Protein AF-A0A9C7UZF2-F1 (afdb_monomer_lite)

Radius of gyration: 16.46 Å; chains: 1; bounding box: 31×42×36 Å

Structure (mmCIF, N/CA/C/O backbone):
data_AF-A0A9C7UZF2-F1
#
_entry.id   AF-A0A9C7UZF2-F1
#
loop_
_atom_site.group_PDB
_atom_site.id
_atom_site.type_symbol
_atom_site.label_atom_id
_atom_site.label_alt_id
_atom_site.label_comp_id
_atom_site.label_asym_id
_atom_site.label_entity_id
_atom_site.label_seq_id
_atom_site.pdbx_PDB_ins_code
_atom_site.Cartn_x
_atom_site.Cartn_y
_atom_site.Cartn_z
_atom_site.occupancy
_atom_site.B_iso_or_equiv
_atom_site.auth_seq_id
_atom_site.auth_comp_id
_atom_site.auth_asym_id
_atom_site.auth_atom_id
_atom_site.pdbx_PDB_model_num
ATOM 1 N N . VAL A 1 1 ? 6.443 -2.832 3.159 1.00 84.19 1 VAL A N 1
ATOM 2 C CA . VAL A 1 1 ? 5.080 -2.653 3.712 1.00 84.19 1 VAL A CA 1
ATOM 3 C C . VAL A 1 1 ? 4.769 -1.166 3.789 1.00 84.19 1 VAL A C 1
ATOM 5 O O . VAL A 1 1 ? 5.526 -0.418 4.398 1.00 84.19 1 VAL A O 1
ATOM 8 N N . PHE A 1 2 ? 3.683 -0.724 3.156 1.00 95.69 2 PHE A N 1
ATOM 9 C CA . PHE A 1 2 ? 3.236 0.673 3.210 1.00 95.69 2 PHE A CA 1
ATOM 10 C C . PHE A 1 2 ? 2.207 0.882 4.333 1.00 95.69 2 PHE A C 1
ATOM 12 O O . PHE A 1 2 ? 1.494 -0.051 4.691 1.00 95.69 2 PHE A O 1
ATOM 19 N N . SER A 1 3 ? 2.129 2.067 4.945 1.00 96.38 3 SER A N 1
ATOM 20 C CA . SER A 1 3 ? 2.844 3.315 4.608 1.00 96.38 3 SER A CA 1
ATOM 21 C C . SER A 1 3 ? 4.283 3.424 5.127 1.00 96.38 3 SER A C 1
ATOM 23 O O . SER A 1 3 ? 4.998 4.320 4.699 1.00 96.38 3 SER A O 1
ATOM 25 N N . THR A 1 4 ? 4.751 2.519 5.991 1.00 97.44 4 THR A N 1
ATOM 26 C CA . THR A 1 4 ? 6.077 2.615 6.635 1.00 97.44 4 THR A CA 1
ATOM 27 C C . THR A 1 4 ? 7.221 2.835 5.645 1.00 97.44 4 THR A C 1
ATOM 29 O O . THR A 1 4 ? 7.992 3.778 5.810 1.00 97.44 4 THR A O 1
ATOM 32 N N . ASP A 1 5 ? 7.294 2.036 4.578 1.00 95.69 5 ASP A N 1
ATOM 33 C CA . ASP A 1 5 ? 8.393 2.145 3.611 1.00 95.69 5 ASP A CA 1
ATOM 34 C C . ASP A 1 5 ? 8.250 3.325 2.637 1.00 95.69 5 ASP A C 1
ATOM 36 O O . ASP A 1 5 ? 9.203 3.654 1.934 1.00 95.69 5 ASP A O 1
ATOM 40 N N . LEU A 1 6 ? 7.121 4.046 2.639 1.00 96.31 6 LEU A N 1
ATOM 41 C CA . LEU A 1 6 ? 7.058 5.347 1.963 1.00 96.31 6 LEU A CA 1
ATOM 42 C C . LEU A 1 6 ? 8.006 6.357 2.624 1.00 96.31 6 LEU A C 1
ATOM 44 O O . LEU A 1 6 ? 8.521 7.247 1.957 1.00 96.31 6 LEU A O 1
ATOM 48 N N . HIS A 1 7 ? 8.310 6.176 3.911 1.00 96.06 7 HIS A N 1
ATOM 49 C CA . HIS A 1 7 ? 9.218 7.035 4.671 1.00 96.06 7 HIS A CA 1
ATOM 50 C C . HIS A 1 7 ? 10.691 6.595 4.605 1.00 96.06 7 HIS A C 1
ATOM 52 O O . HIS A 1 7 ? 11.536 7.185 5.276 1.00 96.06 7 HIS A O 1
ATOM 58 N N . SER A 1 8 ? 11.013 5.573 3.807 1.00 95.44 8 SER A N 1
ATOM 59 C CA . SER A 1 8 ? 12.387 5.116 3.564 1.00 95.44 8 SER A CA 1
ATOM 60 C C . SER A 1 8 ? 12.693 5.005 2.067 1.00 95.44 8 SER A C 1
ATOM 62 O O . SER A 1 8 ? 13.672 5.575 1.592 1.00 95.44 8 SER A O 1
ATOM 64 N N . LEU A 1 9 ? 11.833 4.320 1.313 1.00 95.06 9 LEU A N 1
ATOM 65 C CA . LEU A 1 9 ? 11.976 4.053 -0.119 1.00 95.06 9 LEU A CA 1
ATOM 66 C C . LEU A 1 9 ? 11.108 4.959 -0.999 1.00 95.06 9 LEU A C 1
ATOM 68 O O . LEU A 1 9 ? 11.391 5.075 -2.190 1.00 95.06 9 LEU A O 1
ATOM 72 N N . GLY A 1 10 ? 10.088 5.620 -0.441 1.00 93.56 10 GLY A N 1
ATOM 73 C CA . GLY A 1 10 ? 9.112 6.398 -1.217 1.00 93.56 10 GLY A CA 1
ATOM 74 C C . GLY A 1 10 ? 9.746 7.437 -2.145 1.00 93.56 10 GLY A C 1
ATOM 75 O O . GLY A 1 10 ? 9.381 7.516 -3.312 1.00 93.56 10 GLY A O 1
ATOM 76 N N . GLN A 1 11 ? 10.777 8.153 -1.684 1.00 94.38 11 GLN A N 1
ATOM 77 C CA . GLN A 1 11 ? 11.486 9.138 -2.512 1.00 94.38 11 GLN A CA 1
ATOM 78 C C . GLN A 1 11 ? 12.184 8.507 -3.728 1.00 94.38 11 GLN A C 1
ATOM 80 O O . GLN A 1 11 ? 12.214 9.098 -4.808 1.00 94.38 11 GLN A O 1
ATOM 85 N N . PHE A 1 12 ? 12.750 7.308 -3.565 1.00 95.06 12 PHE A N 1
ATOM 86 C CA . PHE A 1 12 ? 13.399 6.596 -4.664 1.00 95.06 12 PHE A CA 1
ATOM 87 C C . PHE A 1 12 ? 12.375 6.071 -5.672 1.00 95.06 12 PHE A C 1
ATOM 89 O O . PHE A 1 12 ? 12.630 6.111 -6.872 1.00 95.06 12 PHE A O 1
ATOM 96 N N . ILE A 1 13 ? 11.209 5.624 -5.203 1.00 94.62 13 ILE A N 1
ATOM 97 C CA . ILE A 1 13 ? 10.122 5.189 -6.084 1.00 94.62 13 ILE A CA 1
ATOM 98 C C . ILE A 1 13 ? 9.569 6.381 -6.874 1.00 94.62 13 ILE A C 1
ATOM 100 O O . ILE A 1 13 ? 9.483 6.309 -8.097 1.00 94.62 13 ILE A O 1
ATOM 104 N N . GLN A 1 14 ? 9.298 7.504 -6.204 1.00 92.31 14 GLN A N 1
ATOM 105 C CA . GLN A 1 14 ? 8.704 8.683 -6.833 1.00 92.31 14 GLN A CA 1
ATOM 106 C C . GLN A 1 14 ? 9.639 9.353 -7.849 1.00 92.31 14 GLN A C 1
ATOM 108 O O . GLN A 1 14 ? 9.225 9.613 -8.975 1.00 92.31 14 GLN A O 1
ATOM 113 N N . ASP A 1 15 ? 10.913 9.589 -7.512 1.00 93.38 15 ASP A N 1
ATOM 114 C CA . ASP A 1 15 ? 11.822 10.447 -8.306 1.00 93.38 15 ASP A CA 1
ATOM 115 C C . ASP A 1 15 ? 13.162 9.785 -8.678 1.00 93.38 15 ASP A C 1
ATOM 117 O O . ASP A 1 15 ? 14.017 10.409 -9.306 1.00 93.38 15 ASP A O 1
ATOM 121 N N . GLY A 1 16 ? 13.370 8.519 -8.311 1.00 93.31 16 GLY A N 1
ATOM 122 C CA . GLY A 1 16 ? 14.561 7.757 -8.689 1.00 93.31 16 GLY A CA 1
ATOM 123 C C . GLY A 1 16 ? 14.529 7.226 -10.126 1.00 93.31 16 GLY A C 1
ATOM 124 O O . GLY A 1 16 ? 13.706 7.600 -10.963 1.00 93.31 16 GLY A O 1
ATOM 125 N N . SER A 1 17 ? 15.443 6.308 -10.438 1.00 93.69 17 SER A N 1
ATOM 126 C CA . SER A 1 17 ? 15.538 5.706 -11.773 1.00 93.69 17 SER A CA 1
ATOM 127 C C . SER A 1 17 ? 14.250 4.966 -12.162 1.00 93.69 17 SER A C 1
ATOM 129 O O . SER A 1 17 ? 13.745 4.144 -11.399 1.00 93.69 17 SER A O 1
ATOM 131 N N . ARG A 1 18 ? 13.750 5.196 -13.385 1.00 94.56 18 ARG A N 1
ATOM 132 C CA . ARG A 1 18 ? 12.509 4.597 -13.925 1.00 94.56 18 ARG A CA 1
ATOM 133 C C . ARG A 1 18 ? 12.710 3.157 -14.401 1.00 94.56 18 ARG A C 1
ATOM 135 O O . ARG A 1 18 ? 12.582 2.845 -15.580 1.00 94.56 18 ARG A O 1
ATOM 142 N N . VAL A 1 19 ? 13.098 2.295 -13.468 1.00 94.88 19 VAL A N 1
ATOM 143 C CA . VAL A 1 19 ? 13.436 0.879 -13.704 1.00 94.88 19 VAL A CA 1
ATOM 144 C C . VAL A 1 19 ? 12.601 -0.077 -12.849 1.00 94.88 19 VAL A C 1
ATOM 146 O O . VAL A 1 19 ? 12.895 -1.267 -12.787 1.00 94.88 19 VAL A O 1
ATOM 149 N N . MET A 1 20 ? 11.582 0.443 -12.165 1.00 95.12 20 MET A N 1
ATOM 150 C CA . MET A 1 20 ? 10.727 -0.302 -11.243 1.00 95.12 20 MET A CA 1
ATOM 151 C C . MET A 1 20 ? 9.276 -0.290 -11.718 1.00 95.12 20 MET A C 1
ATOM 153 O O . MET A 1 20 ? 8.855 0.606 -12.446 1.00 95.12 20 MET A O 1
ATOM 157 N N . PHE A 1 21 ? 8.518 -1.273 -11.248 1.00 97.38 21 PHE A N 1
ATOM 158 C CA . PHE A 1 21 ? 7.061 -1.289 -11.250 1.00 97.38 21 PHE A CA 1
ATOM 159 C C . PHE A 1 21 ? 6.592 -1.802 -9.885 1.00 97.38 21 PHE A C 1
ATOM 161 O O . PHE A 1 21 ? 7.352 -2.461 -9.172 1.00 97.38 21 PHE A O 1
ATOM 168 N N . GLU A 1 22 ? 5.348 -1.515 -9.527 1.00 98.12 22 GLU A N 1
ATOM 169 C CA . GLU A 1 22 ? 4.753 -1.929 -8.261 1.00 98.12 22 GLU A CA 1
ATOM 170 C C . GLU A 1 22 ? 3.598 -2.897 -8.508 1.00 98.12 22 GLU A C 1
ATOM 172 O O . GLU A 1 22 ? 2.759 -2.692 -9.383 1.00 98.12 22 GLU A O 1
ATOM 177 N N . THR A 1 23 ? 3.546 -3.970 -7.721 1.00 97.88 23 THR A N 1
ATOM 178 C CA . THR A 1 23 ? 2.348 -4.802 -7.574 1.00 97.88 23 THR A CA 1
ATOM 179 C C . THR A 1 23 ? 1.871 -4.675 -6.137 1.00 97.88 23 THR A C 1
ATOM 181 O O . THR A 1 23 ? 2.535 -5.146 -5.214 1.00 97.88 23 THR A O 1
ATOM 184 N N . VAL A 1 24 ? 0.744 -4.001 -5.937 1.00 97.69 24 VAL A N 1
ATOM 185 C CA . VAL A 1 24 ? 0.182 -3.730 -4.615 1.00 97.69 24 VAL A CA 1
ATOM 186 C C . VAL A 1 24 ? -0.856 -4.792 -4.282 1.00 97.69 24 VAL A C 1
ATOM 188 O O . VAL A 1 24 ? -1.832 -4.959 -5.009 1.00 97.69 24 VAL A O 1
ATOM 191 N N . MET A 1 25 ? -0.673 -5.484 -3.157 1.00 97.19 25 MET A N 1
ATOM 192 C CA . MET A 1 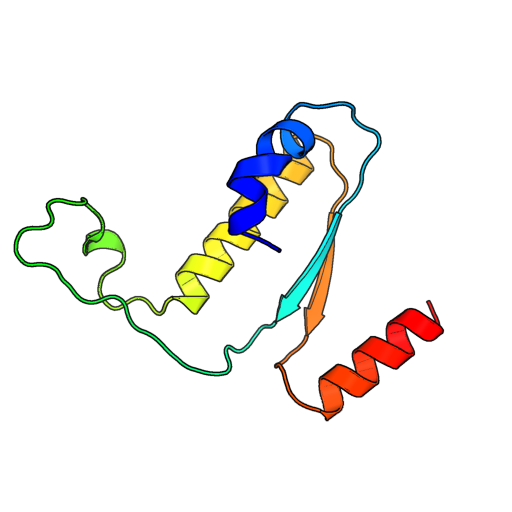25 ? -1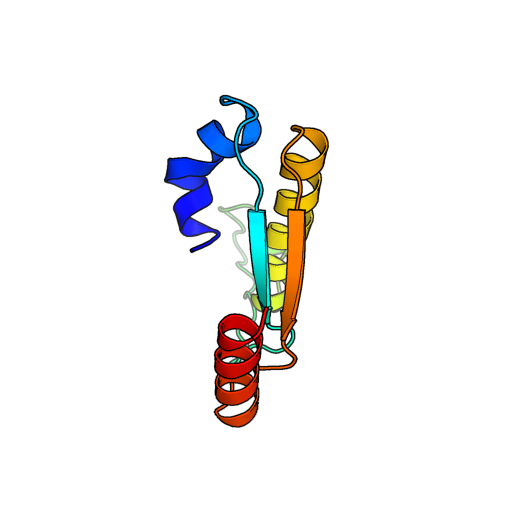.729 -6.307 -2.568 1.00 97.19 25 MET A CA 1
ATOM 193 C C . MET A 1 25 ? -2.595 -5.453 -1.649 1.00 97.19 25 MET A C 1
ATOM 195 O O . MET A 1 25 ? -2.119 -4.949 -0.631 1.00 97.19 25 MET A O 1
ATOM 199 N N . GLN A 1 26 ? -3.867 -5.309 -2.003 1.00 96.94 26 GLN A N 1
ATOM 200 C CA . GLN A 1 26 ? -4.822 -4.480 -1.286 1.00 96.94 26 GLN A CA 1
ATOM 201 C C . GLN A 1 26 ? -5.940 -5.346 -0.709 1.00 96.94 26 GLN A C 1
ATOM 203 O O . GLN A 1 26 ? -6.679 -5.987 -1.445 1.00 96.94 26 GLN A O 1
ATOM 208 N N . PHE A 1 27 ? -6.116 -5.316 0.609 1.00 95.94 27 PHE A N 1
ATOM 209 C CA . PHE A 1 27 ? -7.231 -5.996 1.271 1.00 95.94 27 PHE A CA 1
ATOM 210 C C . PHE A 1 27 ? -8.418 -5.035 1.403 1.00 95.94 27 PHE A C 1
ATOM 212 O O . PHE A 1 27 ? -8.243 -3.899 1.855 1.00 95.94 27 PHE A O 1
ATOM 219 N N . ALA A 1 28 ? -9.615 -5.456 0.991 1.00 94.06 28 ALA A N 1
ATOM 220 C CA . ALA A 1 28 ? -10.799 -4.596 0.999 1.00 94.06 28 ALA A CA 1
ATOM 221 C C . ALA A 1 28 ? -11.368 -4.412 2.416 1.00 94.06 28 ALA A C 1
ATOM 223 O O . ALA A 1 28 ? -11.720 -3.296 2.800 1.00 94.06 28 ALA A O 1
ATOM 224 N N . LYS A 1 29 ? -11.410 -5.483 3.219 1.00 95.38 29 LYS A N 1
ATOM 225 C CA . LYS A 1 29 ? -11.959 -5.457 4.580 1.00 95.38 29 LYS A CA 1
ATOM 226 C C . LYS A 1 29 ? -10.869 -5.564 5.655 1.00 95.38 29 LYS A C 1
ATOM 228 O O . LYS A 1 29 ? -10.074 -6.508 5.628 1.00 95.38 29 LYS A O 1
ATOM 233 N N . PRO A 1 30 ? -10.838 -4.651 6.646 1.00 95.06 30 PRO A N 1
ATOM 234 C CA . PRO A 1 30 ? -9.937 -4.780 7.783 1.00 95.06 30 PRO A CA 1
ATOM 235 C C . PRO A 1 30 ? -10.418 -5.884 8.737 1.00 95.06 30 PRO A C 1
ATOM 237 O O . PRO A 1 30 ? -11.616 -6.084 8.924 1.00 95.06 30 PRO A O 1
ATOM 240 N N . GLN A 1 31 ? -9.490 -6.561 9.418 1.00 94.31 31 GLN A N 1
ATOM 241 C CA . GLN A 1 31 ? -9.849 -7.559 10.439 1.00 94.31 31 GLN A CA 1
ATOM 242 C C . GLN A 1 31 ? -10.473 -6.933 11.696 1.00 94.31 31 GLN A C 1
ATOM 244 O O . GLN A 1 31 ? -11.203 -7.599 12.429 1.00 94.31 31 GLN A O 1
ATOM 249 N N . LYS A 1 32 ? -10.161 -5.661 11.972 1.00 95.25 32 LYS A N 1
ATOM 250 C CA . LYS A 1 32 ? -10.696 -4.892 13.098 1.00 95.25 32 LYS A CA 1
ATOM 251 C C . LYS A 1 32 ? -10.939 -3.457 12.673 1.00 95.25 32 LYS A C 1
ATOM 253 O O . LYS A 1 32 ? -10.118 -2.862 11.979 1.00 95.25 32 LYS A O 1
ATOM 258 N N . GLU A 1 33 ? -12.043 -2.902 13.142 1.00 96.00 33 GLU A N 1
ATOM 259 C CA . GLU A 1 33 ? -12.338 -1.488 12.974 1.00 96.00 33 GLU A CA 1
ATOM 260 C C . GLU A 1 33 ? -11.675 -0.665 14.075 1.00 96.00 33 GLU A C 1
ATOM 262 O O . GLU A 1 33 ? -11.647 -1.055 15.244 1.00 96.00 33 GLU A O 1
ATOM 267 N N . PHE A 1 34 ? -11.152 0.494 13.692 1.00 97.00 34 PHE A N 1
ATOM 268 C CA . PHE A 1 34 ? -10.624 1.479 14.621 1.00 97.00 34 PHE A CA 1
ATOM 269 C C . PHE A 1 34 ? -11.031 2.858 14.127 1.00 97.00 34 PHE A C 1
ATOM 271 O O . PHE A 1 34 ? -10.690 3.233 13.007 1.00 97.00 34 PHE A O 1
ATOM 278 N N . PHE A 1 35 ? -11.761 3.598 14.955 1.00 97.44 35 PHE A N 1
ATOM 279 C CA . PHE A 1 35 ? -12.260 4.926 14.622 1.00 97.44 35 PHE A CA 1
ATOM 280 C C . PHE A 1 35 ? -11.408 5.993 15.300 1.00 97.44 35 PHE A C 1
ATOM 282 O O . PHE A 1 35 ? -11.134 5.911 16.501 1.00 97.44 35 PHE A O 1
ATOM 289 N N . LEU A 1 36 ? -11.004 6.992 14.520 1.00 96.88 36 LEU A N 1
ATOM 290 C CA . LEU A 1 36 ? -10.309 8.167 15.025 1.00 96.88 36 LEU A CA 1
ATOM 291 C C . LEU A 1 36 ? -11.254 8.975 15.911 1.00 96.88 36 LEU A C 1
ATOM 293 O O . LEU A 1 36 ? -12.403 9.235 15.549 1.00 96.88 36 LEU A O 1
ATOM 297 N N . LYS A 1 37 ? -10.771 9.333 17.099 1.00 96.19 37 LYS A N 1
ATOM 298 C CA . LYS A 1 37 ? -11.530 10.121 18.068 1.00 96.19 37 LYS A CA 1
ATOM 299 C C . LYS A 1 37 ? -11.267 11.599 17.844 1.00 96.19 37 LYS A C 1
ATOM 301 O O . LYS A 1 37 ? -10.194 11.969 17.386 1.00 96.19 37 LYS A O 1
ATOM 306 N N . ASP A 1 38 ? -12.245 12.406 18.217 1.00 96.69 38 ASP A N 1
ATOM 307 C CA . ASP A 1 38 ? -12.088 13.852 18.254 1.00 96.69 38 ASP A CA 1
ATOM 308 C C . ASP A 1 38 ? -11.189 14.273 19.427 1.00 96.69 38 ASP A C 1
ATOM 310 O O . ASP A 1 38 ? -11.346 13.754 20.539 1.00 96.69 38 ASP A O 1
ATOM 314 N N . ASP A 1 39 ? -10.265 15.205 19.184 1.00 96.25 39 ASP A N 1
ATOM 315 C CA . ASP A 1 39 ? -9.511 15.901 20.229 1.00 96.25 39 ASP A CA 1
ATOM 316 C C . ASP A 1 39 ? -10.063 17.330 20.391 1.00 96.25 39 ASP A C 1
ATOM 318 O O . ASP A 1 39 ? -9.910 18.142 19.476 1.00 96.25 39 ASP A O 1
ATOM 322 N N . PRO A 1 40 ? -10.641 17.703 21.551 1.00 96.38 40 PRO A N 1
ATOM 323 C CA . PRO A 1 40 ? -11.174 19.049 21.776 1.00 96.38 40 PRO A CA 1
ATOM 324 C C . PRO A 1 40 ? -10.168 20.186 21.549 1.00 9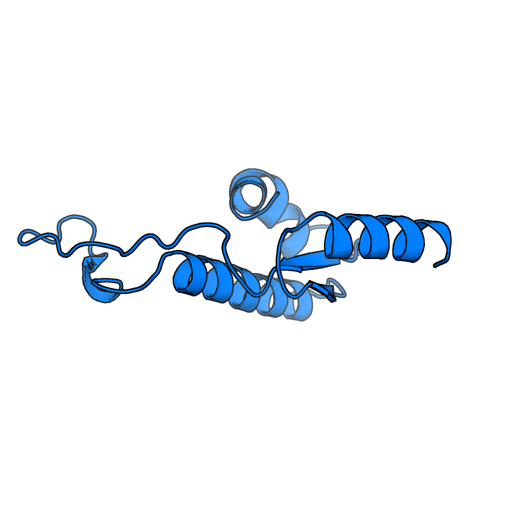6.38 40 PRO A C 1
ATOM 326 O O . PRO A 1 40 ? -10.571 21.321 21.300 1.00 96.38 40 PRO A O 1
ATOM 329 N N . THR A 1 41 ? -8.868 19.911 21.681 1.00 96.38 41 THR A N 1
ATOM 330 C CA . THR A 1 41 ? -7.800 20.903 21.512 1.00 96.38 41 THR A CA 1
ATOM 331 C C . THR A 1 41 ? -7.248 20.964 20.089 1.00 96.38 41 THR A C 1
ATOM 333 O O . THR A 1 41 ? -6.701 22.000 19.714 1.00 96.38 41 THR A O 1
ATOM 336 N N . ASN A 1 42 ? -7.423 19.896 19.298 1.00 95.56 42 ASN A N 1
ATOM 337 C CA . ASN A 1 42 ? -6.997 19.768 17.898 1.00 95.56 42 ASN A CA 1
ATOM 338 C C . ASN A 1 42 ? -5.570 20.292 17.628 1.00 95.56 42 ASN A C 1
ATOM 340 O O . ASN A 1 42 ? -5.326 20.967 16.626 1.00 95.56 42 ASN A O 1
ATOM 344 N N . VAL A 1 43 ? -4.627 20.037 18.543 1.00 96.50 43 VAL A N 1
ATOM 345 C CA . VAL A 1 43 ? -3.254 20.576 18.453 1.00 96.50 43 VAL A CA 1
ATOM 346 C C . VAL A 1 43 ? -2.500 20.006 17.247 1.00 96.50 43 VAL A C 1
ATOM 348 O O . VAL A 1 43 ? -1.634 20.677 16.688 1.00 96.50 43 VAL A O 1
ATOM 351 N N . ASP A 1 44 ? -2.840 18.788 16.827 1.00 95.00 44 ASP A N 1
ATOM 352 C CA . ASP A 1 44 ? -2.280 18.119 15.649 1.00 95.00 44 ASP A CA 1
ATOM 353 C C . ASP A 1 44 ? -2.963 18.519 14.327 1.00 95.00 44 ASP A C 1
ATOM 355 O O . ASP A 1 44 ? -2.439 18.232 13.249 1.00 95.00 44 ASP A O 1
ATOM 359 N N . GLY A 1 45 ? -4.111 19.202 14.394 1.00 96.31 45 GLY A N 1
ATOM 360 C CA . GLY A 1 45 ? -4.916 19.575 13.237 1.00 96.31 45 GLY A CA 1
ATOM 361 C C . GLY A 1 45 ? -5.634 18.405 12.557 1.00 96.31 45 GLY A C 1
ATOM 362 O O . GLY A 1 45 ? -6.096 18.579 11.430 1.00 96.31 45 GLY A O 1
ATOM 363 N N . LEU A 1 46 ? -5.731 17.227 13.185 1.00 97.25 46 LEU A N 1
ATOM 364 C CA . LEU A 1 46 ? -6.245 16.002 12.563 1.00 97.25 46 LEU A CA 1
ATOM 365 C C . LEU A 1 46 ? -7.752 15.771 12.748 1.00 97.25 46 LEU A C 1
ATOM 367 O O . LEU A 1 46 ? -8.277 14.811 12.181 1.00 97.25 46 LEU A O 1
ATOM 371 N N . ASN A 1 47 ? -8.489 16.656 13.431 1.00 97.25 47 ASN A N 1
ATOM 372 C CA . ASN A 1 47 ? -9.939 16.483 13.634 1.00 97.25 47 ASN A CA 1
ATOM 373 C C . ASN A 1 47 ? -10.770 16.434 12.334 1.00 97.25 47 ASN A C 1
ATOM 375 O O . ASN A 1 47 ? -11.922 16.007 12.353 1.00 97.25 47 ASN A O 1
ATOM 379 N N . PHE A 1 48 ? -10.224 16.809 11.172 1.00 96.31 48 PHE A N 1
ATOM 380 C CA . PHE A 1 48 ? -10.903 16.564 9.887 1.00 96.31 48 PHE A CA 1
ATOM 381 C C . PHE A 1 48 ? -11.064 15.063 9.568 1.00 96.31 48 PHE A C 1
ATOM 383 O O . PHE A 1 48 ? -11.857 14.697 8.699 1.00 96.31 48 PHE A O 1
ATOM 390 N N . LEU A 1 49 ? -10.329 14.197 10.273 1.00 97.06 49 LEU A N 1
ATOM 391 C CA . LEU A 1 49 ? -10.442 12.741 10.232 1.00 97.06 49 LEU A CA 1
ATOM 392 C C . LEU A 1 49 ? -11.292 12.174 11.384 1.00 97.06 49 LEU A C 1
ATOM 394 O O . LEU A 1 49 ? -11.454 10.956 11.467 1.00 97.06 49 LEU A O 1
ATOM 398 N N . SER A 1 50 ? -11.836 13.009 12.276 1.00 96.69 50 SER A N 1
ATOM 399 C CA . SER A 1 50 ? -12.655 12.563 13.409 1.00 96.69 50 SER A CA 1
ATOM 400 C C . SER A 1 50 ? -13.807 11.665 12.950 1.00 96.69 50 SER A C 1
ATOM 402 O O . SER A 1 50 ? -14.480 11.934 11.953 1.00 96.69 50 SER A O 1
ATOM 404 N N . ASN A 1 51 ? -14.057 10.593 13.703 1.00 95.69 51 ASN A N 1
ATOM 405 C CA . ASN A 1 51 ? -15.044 9.546 13.417 1.00 95.69 51 ASN A CA 1
ATOM 406 C C . ASN A 1 51 ? -14.805 8.759 12.117 1.00 95.69 51 ASN A C 1
ATOM 408 O O . ASN A 1 51 ? -15.643 7.934 11.753 1.00 95.69 51 ASN A O 1
ATOM 412 N N . GLN A 1 52 ? -13.673 8.953 11.432 1.00 97.44 52 GLN A N 1
ATOM 413 C CA . GLN A 1 52 ? -13.300 8.111 10.301 1.00 97.44 52 GLN A CA 1
ATOM 414 C C . GLN A 1 52 ? -12.634 6.825 10.779 1.00 97.44 52 GLN A C 1
ATOM 416 O O . GLN A 1 52 ? -11.837 6.810 11.721 1.00 97.44 52 GLN A O 1
ATOM 421 N N . ASN A 1 53 ? -12.950 5.725 10.101 1.00 97.50 53 ASN A N 1
ATOM 422 C CA . ASN A 1 53 ? -12.274 4.454 10.320 1.00 97.50 53 ASN A CA 1
ATOM 423 C C . ASN A 1 53 ? -10.854 4.520 9.730 1.00 97.50 53 ASN A C 1
ATOM 425 O O . ASN A 1 53 ? -10.662 4.978 8.604 1.00 97.50 53 ASN A O 1
ATOM 429 N N . MET A 1 54 ? -9.854 4.015 10.450 1.00 97.06 54 MET A N 1
ATOM 430 C CA . MET A 1 54 ? -8.459 4.001 9.994 1.00 97.06 54 MET A CA 1
ATOM 431 C C . MET A 1 54 ? -8.251 3.247 8.682 1.00 97.06 54 MET A C 1
ATOM 433 O O . MET A 1 54 ? -7.350 3.593 7.922 1.00 97.06 54 MET A O 1
ATOM 437 N N . SER A 1 55 ? -9.093 2.260 8.371 1.00 96.44 55 SER A N 1
ATOM 438 C CA . SER A 1 55 ? -9.069 1.593 7.063 1.00 96.44 55 SER A CA 1
ATOM 439 C C . SER A 1 55 ? -9.365 2.555 5.908 1.00 96.44 55 SER A C 1
ATOM 441 O O . SER A 1 55 ? -8.754 2.426 4.851 1.00 96.44 55 SER A O 1
ATOM 443 N N . VAL A 1 56 ? -10.217 3.565 6.118 1.00 96.56 56 VAL A N 1
ATOM 444 C CA . VAL A 1 56 ? -10.508 4.615 5.129 1.00 96.56 56 VAL A CA 1
ATOM 445 C C . VAL A 1 56 ? -9.294 5.517 4.941 1.00 96.56 56 VAL A C 1
ATOM 447 O O . VAL A 1 56 ? -8.911 5.792 3.807 1.00 96.56 56 VAL A O 1
ATOM 450 N N . VAL A 1 57 ? -8.643 5.926 6.035 1.00 97.50 57 VAL A N 1
ATOM 451 C CA . VAL A 1 57 ? -7.408 6.728 5.978 1.00 97.50 57 VAL A CA 1
ATOM 452 C C . VAL A 1 57 ? -6.309 5.969 5.232 1.00 97.50 57 VAL A C 1
ATOM 454 O O . VAL A 1 57 ? -5.687 6.514 4.323 1.00 97.50 57 VAL A O 1
ATOM 457 N N . ASN A 1 58 ? -6.128 4.683 5.543 1.00 97.06 58 ASN A N 1
ATOM 458 C CA . ASN A 1 58 ? -5.157 3.830 4.865 1.00 97.06 58 ASN A CA 1
ATOM 459 C C . ASN A 1 58 ? -5.501 3.612 3.380 1.00 97.06 58 ASN A C 1
ATOM 461 O O . ASN A 1 58 ? -4.610 3.658 2.537 1.00 97.06 58 ASN A O 1
ATOM 465 N N . ARG A 1 59 ? -6.786 3.440 3.031 1.00 97.06 59 ARG A N 1
ATOM 466 C CA . ARG A 1 59 ? -7.236 3.348 1.630 1.00 97.06 59 ARG A CA 1
ATOM 467 C C . ARG A 1 59 ? -6.930 4.635 0.865 1.00 97.06 59 ARG A C 1
ATOM 469 O O . ARG A 1 59 ? -6.476 4.558 -0.269 1.00 97.06 59 ARG A O 1
ATOM 476 N N . LYS A 1 60 ? -7.120 5.806 1.482 1.00 97.62 60 LYS A N 1
ATOM 477 C CA . LYS A 1 60 ? -6.781 7.097 0.864 1.00 97.62 60 LYS A CA 1
ATOM 478 C C . LYS A 1 60 ? -5.277 7.288 0.693 1.00 97.62 60 LYS A C 1
ATOM 480 O O . LYS A 1 60 ? -4.867 7.793 -0.347 1.00 97.62 60 LYS A O 1
ATOM 485 N N . ALA A 1 61 ? -4.466 6.840 1.653 1.00 97.75 61 ALA A N 1
ATOM 486 C CA . ALA A 1 61 ? -3.015 6.810 1.493 1.00 97.75 61 ALA A CA 1
ATOM 487 C C . ALA A 1 61 ? -2.609 5.921 0.304 1.00 97.75 61 ALA A C 1
ATOM 489 O O . ALA A 1 61 ? -1.879 6.379 -0.565 1.00 97.75 61 ALA A O 1
ATOM 490 N N . PHE A 1 62 ? -3.157 4.704 0.210 1.00 97.75 62 PHE A N 1
ATOM 491 C CA . PHE A 1 62 ? -2.952 3.804 -0.931 1.00 97.75 62 PHE A CA 1
ATOM 492 C C . PHE A 1 62 ? -3.340 4.448 -2.272 1.00 97.75 62 PHE A C 1
ATOM 494 O O . PHE A 1 62 ? -2.526 4.469 -3.192 1.00 97.75 62 PHE A O 1
ATOM 501 N N . GLU A 1 63 ? -4.553 4.998 -2.383 1.00 98.00 63 GLU A N 1
ATOM 502 C CA . GLU A 1 63 ? -5.041 5.635 -3.614 1.00 98.00 63 GLU A CA 1
ATOM 503 C C . GLU A 1 63 ? -4.142 6.806 -4.032 1.00 98.00 63 GLU A C 1
ATOM 505 O O . GLU A 1 63 ? -3.754 6.902 -5.196 1.00 98.00 63 GLU A O 1
ATOM 510 N N . GLY A 1 64 ? -3.765 7.664 -3.078 1.00 97.88 64 GLY A N 1
ATOM 511 C CA . GLY A 1 64 ? -2.862 8.787 -3.326 1.00 97.88 64 GLY A CA 1
ATOM 512 C C . GLY A 1 64 ? -1.474 8.336 -3.782 1.00 97.88 64 GLY A C 1
ATOM 513 O O . GLY A 1 64 ? -0.935 8.896 -4.733 1.00 97.88 64 GLY A O 1
ATOM 514 N N . THR A 1 65 ? -0.919 7.296 -3.156 1.00 97.62 65 THR A N 1
ATOM 515 C CA . THR A 1 65 ? 0.376 6.717 -3.536 1.00 97.62 65 THR A CA 1
ATOM 516 C C . THR A 1 65 ? 0.341 6.123 -4.942 1.00 97.62 65 THR A C 1
ATOM 518 O O . THR A 1 65 ? 1.213 6.444 -5.741 1.00 97.62 65 THR A O 1
ATOM 521 N N . VAL A 1 66 ? -0.674 5.320 -5.285 1.00 97.69 66 VAL A N 1
ATOM 522 C CA . VAL A 1 66 ? -0.795 4.727 -6.631 1.00 97.69 66 VAL A CA 1
ATOM 523 C C . VAL A 1 66 ? -0.869 5.808 -7.705 1.00 97.69 66 VAL A C 1
ATOM 525 O O . VAL A 1 66 ? -0.200 5.689 -8.732 1.00 97.69 66 VAL A O 1
ATOM 528 N N . ILE A 1 67 ? -1.645 6.872 -7.473 1.00 97.75 67 ILE A N 1
ATOM 529 C CA . ILE A 1 67 ? -1.736 8.005 -8.404 1.00 97.75 67 ILE A CA 1
ATOM 530 C C . ILE A 1 67 ? -0.371 8.685 -8.537 1.00 97.75 67 ILE A C 1
ATOM 532 O O . ILE A 1 67 ? 0.143 8.786 -9.649 1.00 97.75 67 ILE A O 1
ATOM 536 N N . ALA A 1 68 ? 0.244 9.080 -7.418 1.00 97.25 68 ALA A N 1
ATOM 537 C CA . ALA A 1 68 ? 1.520 9.791 -7.420 1.00 97.25 68 ALA A CA 1
ATOM 538 C C . ALA A 1 68 ? 2.636 8.989 -8.110 1.00 97.25 68 ALA A C 1
ATOM 540 O O . ALA A 1 68 ? 3.384 9.540 -8.917 1.00 97.25 68 ALA A O 1
ATOM 541 N N . HIS A 1 69 ? 2.719 7.685 -7.841 1.00 97.38 69 HIS A N 1
ATOM 542 C CA . HIS A 1 69 ? 3.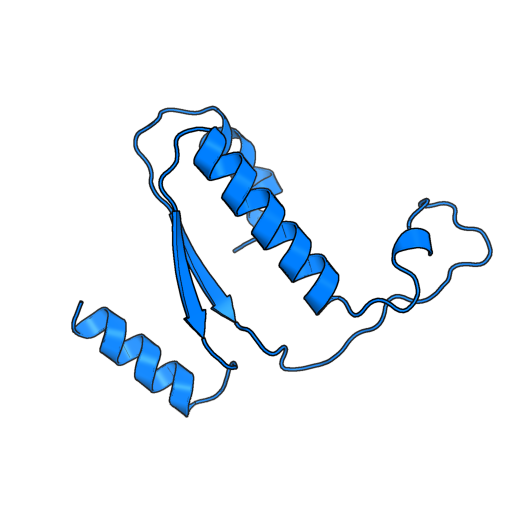729 6.804 -8.421 1.00 97.38 69 HIS A CA 1
ATOM 543 C C . HIS A 1 69 ? 3.471 6.557 -9.917 1.00 97.38 69 HIS A C 1
ATOM 545 O O . HIS A 1 69 ? 4.405 6.603 -10.721 1.00 97.38 69 HIS A O 1
ATOM 551 N N . THR A 1 70 ? 2.207 6.377 -10.319 1.00 96.25 70 THR A N 1
ATOM 552 C CA . THR A 1 70 ? 1.829 6.238 -11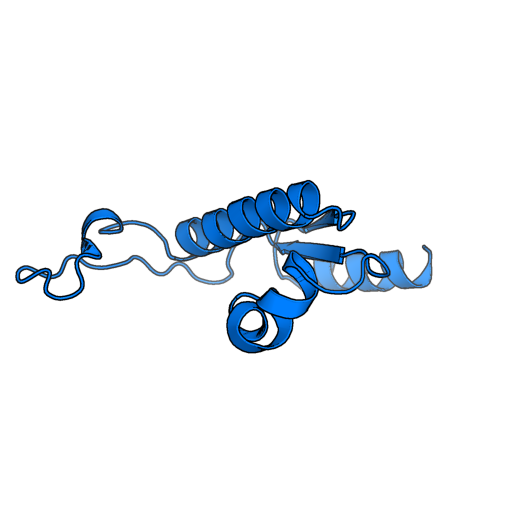.737 1.00 96.25 70 THR A CA 1
ATOM 553 C C . THR A 1 70 ? 2.160 7.508 -12.525 1.00 96.25 70 THR A C 1
ATOM 555 O O . THR A 1 70 ? 2.750 7.421 -13.601 1.00 96.25 70 THR A O 1
ATOM 558 N N . GLU A 1 71 ? 1.857 8.689 -11.978 1.00 95.44 71 GLU A N 1
ATOM 559 C CA . GLU A 1 71 ? 2.238 9.986 -12.562 1.00 95.44 71 GLU A CA 1
ATOM 560 C C . GLU A 1 71 ? 3.759 10.191 -12.583 1.00 95.44 71 GLU A C 1
ATOM 562 O O . GLU A 1 71 ? 4.299 10.773 -13.524 1.00 95.44 71 GLU A O 1
ATOM 567 N N . GLY A 1 72 ? 4.468 9.643 -11.592 1.00 94.19 72 GLY A N 1
ATOM 568 C CA . GLY A 1 72 ? 5.927 9.572 -11.557 1.00 94.19 72 GLY A CA 1
ATOM 569 C C . GLY A 1 72 ? 6.534 8.658 -12.630 1.00 94.19 72 GLY A C 1
ATOM 570 O O . GLY A 1 72 ? 7.743 8.705 -12.853 1.00 94.19 72 GLY A O 1
ATOM 571 N N . GLY A 1 73 ? 5.726 7.863 -13.338 1.00 96.12 73 GLY A N 1
ATOM 572 C CA . GLY A 1 73 ? 6.176 6.931 -14.373 1.00 96.12 73 GLY A CA 1
ATOM 573 C C . GLY A 1 73 ? 6.509 5.530 -13.854 1.00 96.12 73 GLY A C 1
ATOM 574 O O . GLY A 1 73 ? 7.228 4.798 -14.533 1.00 96.12 73 GLY A O 1
ATOM 575 N N . VAL A 1 74 ? 6.010 5.157 -12.671 1.00 97.94 74 VAL A N 1
ATOM 576 C CA . VAL A 1 74 ? 6.121 3.806 -12.101 1.00 97.94 74 VAL A CA 1
ATOM 577 C C . VAL A 1 74 ? 4.832 3.029 -12.399 1.00 97.94 74 VAL A C 1
ATOM 579 O O . VAL A 1 74 ? 3.782 3.346 -11.832 1.00 97.94 74 VAL A O 1
ATOM 582 N N . PRO A 1 75 ? 4.861 2.006 -13.277 1.00 98.06 75 PRO A N 1
ATOM 583 C CA . PRO A 1 75 ? 3.679 1.197 -13.559 1.00 98.06 75 PRO A CA 1
ATOM 584 C C . PRO A 1 75 ? 3.170 0.504 -12.292 1.00 98.06 75 PRO A C 1
ATOM 586 O O . PRO A 1 75 ? 3.960 -0.069 -11.543 1.00 98.06 75 PRO A O 1
ATOM 589 N N . ASN A 1 76 ? 1.856 0.531 -12.076 1.00 98.06 76 ASN A N 1
ATOM 590 C CA . ASN A 1 76 ? 1.209 -0.030 -10.894 1.00 98.06 76 ASN A CA 1
ATOM 591 C C . ASN A 1 76 ? 0.180 -1.104 -11.286 1.00 98.06 76 ASN A C 1
ATOM 593 O O . ASN A 1 76 ? -0.699 -0.869 -12.114 1.00 98.06 76 ASN A O 1
ATOM 597 N N . ILE A 1 77 ? 0.281 -2.280 -10.666 1.00 98.12 77 ILE A N 1
ATOM 598 C CA . ILE A 1 77 ? -0.695 -3.373 -10.734 1.00 98.12 77 ILE A CA 1
ATOM 599 C C . ILE A 1 77 ? -1.312 -3.515 -9.345 1.00 98.12 77 ILE A C 1
ATOM 601 O O . ILE A 1 77 ? -0.592 -3.567 -8.352 1.00 98.12 77 ILE A O 1
ATOM 605 N N . VAL A 1 78 ? -2.638 -3.604 -9.255 1.00 97.81 78 VAL A N 1
ATOM 606 C CA . VAL A 1 78 ? -3.337 -3.792 -7.977 1.00 97.81 78 VAL A CA 1
ATOM 607 C C . VAL A 1 78 ? -3.994 -5.164 -7.958 1.00 97.81 78 VAL A C 1
ATOM 609 O O . VAL A 1 78 ? -4.815 -5.477 -8.818 1.00 97.81 78 VAL A O 1
ATOM 612 N N . LEU A 1 79 ? -3.643 -5.966 -6.957 1.00 97.62 79 LEU A N 1
ATOM 613 C CA . LEU A 1 79 ? -4.314 -7.217 -6.625 1.00 97.62 79 LEU A CA 1
ATOM 614 C C . LEU A 1 79 ? -5.220 -6.957 -5.424 1.00 97.62 79 LEU A C 1
ATOM 616 O O . LEU A 1 79 ? -4.739 -6.787 -4.302 1.00 97.62 79 LEU A O 1
ATOM 620 N N . GLU A 1 80 ? -6.527 -6.880 -5.668 1.00 97.19 80 GLU A N 1
ATOM 621 C CA . GLU A 1 80 ? -7.510 -6.678 -4.605 1.00 97.19 80 GLU A CA 1
ATOM 622 C C . GLU A 1 80 ? -7.991 -8.024 -4.049 1.00 97.19 80 GLU A C 1
ATOM 624 O O . GLU A 1 80 ? -8.419 -8.905 -4.794 1.00 97.19 80 GLU A O 1
ATOM 629 N N . VAL A 1 81 ? -7.917 -8.165 -2.727 1.00 97.62 81 VAL A N 1
ATOM 630 C CA . VAL A 1 81 ? -8.315 -9.350 -1.967 1.00 97.62 81 VAL A CA 1
ATOM 631 C C . VAL A 1 81 ? -9.490 -8.967 -1.059 1.00 97.62 81 VAL A C 1
ATOM 633 O O . VAL A 1 81 ? -9.382 -7.969 -0.337 1.00 97.62 81 VAL A O 1
ATOM 636 N N . PRO A 1 82 ? -10.602 -9.726 -1.032 1.00 96.88 82 PRO A N 1
ATOM 637 C CA . PRO A 1 82 ? -11.795 -9.357 -0.266 1.00 96.88 82 PRO A CA 1
ATOM 638 C C . PRO A 1 82 ? -11.535 -9.129 1.230 1.00 96.88 82 PRO A C 1
ATOM 640 O O . PRO A 1 82 ? -11.927 -8.107 1.797 1.00 96.88 82 PRO A O 1
ATOM 643 N N . GLU A 1 83 ? -10.849 -10.059 1.887 1.00 96.25 83 GLU A N 1
ATOM 644 C CA . GLU A 1 83 ? -10.504 -9.963 3.302 1.00 96.25 83 GLU A CA 1
ATOM 645 C C . GLU A 1 83 ? -9.305 -10.854 3.634 1.00 96.25 83 GLU A C 1
ATOM 647 O O . GLU A 1 83 ? -8.898 -11.703 2.845 1.00 96.25 83 GLU A O 1
ATOM 652 N N . LEU A 1 84 ? -8.721 -10.661 4.814 1.00 95.25 84 LEU A N 1
ATOM 653 C CA . LEU A 1 84 ? -7.626 -11.502 5.285 1.00 95.25 84 LEU A CA 1
ATOM 654 C C . LEU A 1 84 ? -8.180 -12.686 6.091 1.00 95.25 84 LEU A C 1
ATOM 656 O O . LEU A 1 84 ? -8.408 -12.564 7.299 1.00 95.25 84 LEU A O 1
ATOM 660 N N . ASN A 1 85 ? -8.388 -13.812 5.408 1.00 96.94 85 ASN A N 1
ATOM 661 C CA . ASN A 1 85 ? -8.793 -15.098 5.982 1.00 96.94 85 ASN A CA 1
ATOM 662 C C . ASN A 1 85 ? -8.006 -16.263 5.331 1.00 96.94 85 ASN A C 1
ATOM 664 O O . ASN A 1 85 ? -7.240 -16.060 4.387 1.00 96.94 85 ASN A O 1
ATOM 668 N N . GLU A 1 86 ? -8.172 -17.484 5.838 1.00 98.12 86 GLU A N 1
ATOM 669 C CA . GLU A 1 86 ? -7.440 -18.673 5.381 1.00 98.12 86 GLU A CA 1
ATOM 670 C C . GLU A 1 86 ? -7.771 -19.069 3.935 1.00 98.12 86 GLU A C 1
ATOM 672 O O . GLU A 1 86 ? -6.901 -19.564 3.217 1.00 98.12 86 GLU A O 1
ATOM 677 N N . TYR A 1 87 ? -9.014 -18.843 3.502 1.00 98.12 87 TYR A N 1
ATOM 678 C CA . TYR A 1 87 ? -9.459 -19.139 2.141 1.00 98.12 87 TYR A CA 1
ATOM 679 C C . TYR A 1 87 ? -8.765 -18.222 1.127 1.00 98.12 87 TYR A C 1
ATOM 681 O O . TYR A 1 87 ? -8.136 -18.702 0.183 1.00 98.12 87 TYR A O 1
ATOM 689 N N . GLU A 1 88 ? -8.812 -16.911 1.366 1.00 98.25 88 GLU A N 1
ATOM 690 C CA . GLU A 1 88 ? -8.170 -15.909 0.514 1.00 98.25 88 GLU A CA 1
ATOM 691 C C . GLU A 1 88 ? -6.646 -16.063 0.523 1.00 98.25 88 GLU A C 1
ATOM 693 O O . GLU A 1 88 ? -6.003 -15.943 -0.518 1.00 98.25 88 GLU A O 1
ATOM 698 N N . LEU A 1 89 ? -6.052 -16.419 1.670 1.00 97.88 89 LEU A N 1
ATOM 699 C CA . LEU A 1 89 ? -4.626 -16.739 1.751 1.00 97.88 89 LEU A CA 1
ATOM 700 C C . LEU A 1 89 ? -4.254 -17.910 0.830 1.00 97.88 89 LEU A C 1
ATOM 702 O O . LEU A 1 89 ? -3.297 -17.802 0.064 1.00 97.88 89 LEU A O 1
ATOM 706 N N . GLY A 1 90 ? -5.007 -19.013 0.882 1.00 98.38 90 GLY A N 1
ATOM 707 C CA . GLY A 1 90 ? -4.783 -20.162 0.003 1.00 98.38 90 GLY A CA 1
ATOM 708 C C . GLY A 1 90 ? -4.921 -19.798 -1.477 1.00 98.38 90 GLY A C 1
ATOM 709 O O . GLY A 1 90 ? -4.103 -20.220 -2.296 1.00 98.38 90 GLY A O 1
ATOM 710 N N . TYR A 1 91 ? -5.908 -18.962 -1.812 1.00 98.12 91 TYR A N 1
ATOM 711 C CA . TYR A 1 91 ? -6.103 -18.468 -3.173 1.00 98.12 91 TYR A CA 1
ATOM 712 C C . TYR A 1 91 ? -4.915 -17.628 -3.657 1.00 98.12 91 TYR A C 1
ATOM 714 O O . TYR A 1 91 ? -4.409 -17.869 -4.751 1.00 98.12 91 TYR A O 1
ATOM 722 N N . ILE A 1 92 ? -4.431 -16.681 -2.845 1.00 97.75 92 ILE A N 1
ATOM 723 C CA . ILE A 1 92 ? -3.275 -15.834 -3.180 1.00 97.75 92 ILE A 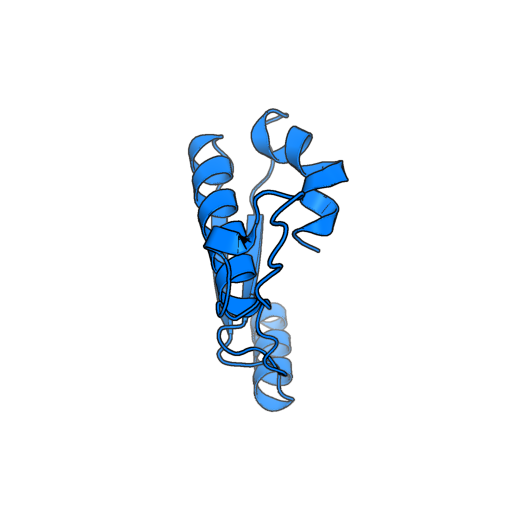CA 1
ATOM 724 C C . ILE A 1 92 ? -2.018 -16.679 -3.400 1.00 97.75 92 ILE A C 1
ATOM 726 O O . ILE A 1 92 ? -1.284 -16.437 -4.358 1.00 97.75 92 ILE A O 1
ATOM 730 N N . ILE A 1 93 ? -1.775 -17.671 -2.536 1.00 98.31 93 ILE A N 1
ATOM 731 C CA . ILE A 1 93 ? -0.630 -18.579 -2.677 1.00 98.31 93 ILE A CA 1
ATOM 732 C C . ILE A 1 93 ? -0.683 -19.258 -4.047 1.00 98.31 93 ILE A C 1
ATOM 734 O O . ILE A 1 93 ? 0.264 -19.145 -4.820 1.00 98.31 93 ILE A O 1
ATOM 738 N N . TYR A 1 94 ? -1.811 -19.886 -4.389 1.00 98.44 94 TYR A N 1
ATOM 739 C CA . TYR A 1 94 ? -1.939 -20.587 -5.665 1.00 98.44 94 TYR A CA 1
ATOM 740 C C . TYR A 1 94 ? -1.910 -19.642 -6.876 1.00 98.44 94 TYR A C 1
ATOM 742 O O . TYR A 1 94 ? -1.341 -19.980 -7.914 1.00 98.44 94 TYR A O 1
ATOM 750 N N . PHE A 1 95 ? -2.489 -18.442 -6.750 1.00 98.25 95 PHE A N 1
ATOM 751 C CA . PHE A 1 95 ? -2.416 -17.404 -7.778 1.00 98.25 95 PHE A CA 1
ATOM 752 C C . PHE A 1 95 ? -0.957 -17.099 -8.140 1.00 98.25 95 PHE A C 1
ATOM 754 O O . PHE A 1 95 ? -0.611 -17.133 -9.319 1.00 98.25 95 PHE A O 1
ATOM 761 N N . PHE A 1 96 ? -0.092 -16.883 -7.145 1.00 98.00 96 PHE A N 1
ATOM 762 C CA . PHE A 1 96 ? 1.329 -16.613 -7.377 1.00 98.00 96 PHE A CA 1
ATOM 763 C C . PHE A 1 96 ? 2.153 -17.847 -7.763 1.00 98.00 96 PHE A C 1
ATOM 765 O O . PHE A 1 96 ? 3.159 -17.696 -8.446 1.00 98.00 96 PHE A O 1
ATOM 772 N N . GLU A 1 97 ? 1.755 -19.061 -7.374 1.00 98.12 97 GLU A N 1
ATOM 773 C CA . GLU A 1 97 ? 2.386 -20.289 -7.885 1.00 98.12 97 GLU A CA 1
ATOM 774 C C . GLU A 1 97 ? 2.128 -20.494 -9.384 1.00 98.12 97 GLU A C 1
ATOM 776 O O . GLU A 1 97 ? 2.934 -21.126 -10.074 1.00 98.12 97 GLU A O 1
ATOM 781 N N . LYS A 1 98 ? 0.983 -20.010 -9.883 1.00 97.56 98 LYS A N 1
ATOM 782 C CA . LYS A 1 98 ? 0.534 -20.250 -11.256 1.00 97.56 98 LYS A CA 1
ATOM 783 C C . LYS A 1 98 ? 0.897 -19.142 -12.248 1.00 97.56 98 LYS A C 1
ATOM 785 O O . LYS A 1 98 ? 1.079 -19.477 -13.422 1.00 97.56 98 LYS A O 1
ATOM 790 N N . ALA A 1 99 ? 0.890 -17.885 -11.806 1.00 89.12 99 ALA A N 1
ATOM 791 C CA . ALA A 1 99 ? 1.079 -16.687 -12.630 1.00 89.12 99 ALA A CA 1
ATOM 792 C C . ALA A 1 99 ? 2.499 -16.584 -13.204 1.00 89.12 99 ALA A C 1
ATOM 794 O O . ALA A 1 99 ? 2.604 -16.510 -14.451 1.00 89.12 99 ALA A O 1
#

Secondary structure (DSSP, 8-state):
-TTGGGGTTHHHHHHS-S---EEEEEEEE-SS--BPPP-TT-TTS-GGGTT-BHHHHHHHHHHHHHHHHHHTT--EEEEEEEESSHHHHHHHHHHHHH-

Foldseek 3Di:
DPPVCCVPCVCCLQANDLPAAEEDEAEPDDPDWDAADDDPVCPVVCCVRHRPTVSVVVVVVVVVSCVSSVVSNHHYHYDYFHHDDPVSVVVVVVVVVVD

pLDDT: mean 96.39, std 1.98, range [84.19, 98.44]

Sequence (99 aa):
VFSTDLHSLGQFIQDGSRVMFETVMQFAKPQKEFFLKDDPTNVDGLNFLSNQNMSVVNRKAFEGTVIAHTEGGVPNIVLEVPELNEYELGYIIYFFEKA